Protein AF-F9P973-F1 (afdb_monomer_lite)

Organism: NCBI:txid1035184

Secondary structure (DSSP, 8-state):
----TT-EEEEEEEEE-SSS--S-SS-TT-------EEEEEEEE---

Sequence (47 aa):
MNEIPNMNYKGMKIWADQTAKLFPYGYPFSFVANQIHQYILVFRKEK

Radius of gyration: 17.22 Å; chains: 1; bounding box: 27×25×52 Å

Foldseek 3Di:
DPDDPQKAWDDKDKAFAPPDDCDPPPDPPDHDDDPRIDIDTDIDRDD

Structure (mmCIF, N/CA/C/O backbone):
data_AF-F9P973-F1
#
_entry.id   AF-F9P973-F1
#
loop_
_atom_site.group_PDB
_atom_site.id
_atom_site.type_symbol
_atom_site.label_atom_id
_atom_site.label_alt_id
_atom_site.label_comp_id
_atom_site.label_asym_id
_atom_site.label_entity_id
_atom_site.label_seq_id
_atom_site.pdbx_PDB_ins_code
_atom_site.Cartn_x
_atom_site.Cartn_y
_atom_site.Cartn_z
_atom_site.occupancy
_atom_site.B_iso_or_equiv
_atom_site.auth_seq_id
_atom_site.auth_comp_id
_atom_site.auth_asym_id
_atom_site.auth_atom_id
_atom_site.pdbx_PDB_model_num
ATOM 1 N N . MET A 1 1 ? -12.066 -17.914 9.612 1.00 47.81 1 MET A N 1
ATOM 2 C CA . MET A 1 1 ? -10.608 -17.961 9.348 1.00 47.81 1 MET A CA 1
ATOM 3 C C . MET A 1 1 ? -9.897 -16.602 9.464 1.00 47.81 1 MET A C 1
ATOM 5 O O . MET A 1 1 ? -8.684 -16.609 9.351 1.00 47.81 1 MET A O 1
ATOM 9 N N . ASN A 1 2 ? -10.568 -15.474 9.772 1.00 56.56 2 ASN A N 1
ATOM 10 C CA . ASN A 1 2 ? -9.935 -14.137 9.835 1.00 56.56 2 ASN A CA 1
ATOM 11 C C . ASN A 1 2 ? -10.191 -13.402 11.169 1.00 56.56 2 ASN A C 1
ATOM 13 O O . ASN A 1 2 ? -10.512 -12.217 11.173 1.00 56.56 2 ASN A O 1
ATOM 17 N N . GLU A 1 3 ? -10.087 -14.096 12.302 1.00 69.44 3 GLU A N 1
ATOM 18 C CA . GLU A 1 3 ? -10.269 -13.483 13.624 1.00 69.44 3 GLU A CA 1
ATOM 19 C C . GLU A 1 3 ? -8.955 -13.537 14.397 1.00 69.44 3 GLU A C 1
ATOM 21 O O . GLU A 1 3 ? -8.390 -14.610 14.611 1.00 69.44 3 GLU A O 1
ATOM 26 N N . ILE A 1 4 ? -8.446 -12.362 14.771 1.00 81.75 4 ILE A N 1
ATOM 27 C CA . ILE A 1 4 ? -7.258 -12.228 15.612 1.00 81.75 4 ILE A CA 1
ATOM 28 C C . ILE A 1 4 ? -7.746 -12.156 17.066 1.00 81.75 4 ILE A C 1
ATOM 30 O O . ILE A 1 4 ? -8.508 -11.242 17.396 1.00 81.75 4 ILE A O 1
ATOM 34 N N . PRO A 1 5 ? -7.328 -13.080 17.950 1.00 82.25 5 PRO A N 1
ATOM 35 C CA . PRO A 1 5 ? -7.752 -13.074 19.347 1.00 82.25 5 PRO A CA 1
ATOM 36 C C . PRO A 1 5 ? -7.456 -11.730 20.028 1.00 82.25 5 PRO A C 1
ATOM 38 O O . PRO A 1 5 ? -6.361 -11.187 19.890 1.00 82.25 5 PRO A O 1
ATOM 41 N N . ASN A 1 6 ? -8.421 -11.205 20.791 1.00 83.38 6 ASN A N 1
ATOM 42 C CA . ASN A 1 6 ? -8.341 -9.916 21.499 1.00 83.38 6 ASN A CA 1
ATOM 43 C C . ASN A 1 6 ? -8.163 -8.673 20.600 1.00 83.38 6 ASN A C 1
ATOM 45 O O . ASN A 1 6 ? -7.769 -7.607 21.089 1.00 83.38 6 ASN A O 1
ATOM 49 N N . MET A 1 7 ? -8.460 -8.774 19.302 1.00 84.69 7 MET A N 1
ATOM 50 C CA . MET A 1 7 ? -8.430 -7.644 18.376 1.00 84.69 7 MET A CA 1
ATOM 51 C C . MET A 1 7 ? -9.739 -7.555 17.595 1.00 84.69 7 MET A C 1
ATOM 53 O O . MET A 1 7 ? -10.117 -8.474 16.877 1.00 84.69 7 MET A O 1
ATOM 57 N N . ASN A 1 8 ? -10.422 -6.416 17.702 1.00 87.25 8 ASN A N 1
ATOM 58 C CA . ASN A 1 8 ? -11.647 -6.169 16.955 1.00 87.25 8 ASN A CA 1
ATOM 59 C C . ASN A 1 8 ? -11.321 -5.522 15.611 1.00 87.25 8 ASN A C 1
ATOM 61 O O . ASN A 1 8 ? -10.658 -4.480 15.553 1.00 87.25 8 ASN A O 1
ATOM 65 N N . TYR A 1 9 ? -11.816 -6.119 14.529 1.00 89.81 9 TYR A N 1
ATOM 66 C CA . TYR A 1 9 ? -11.734 -5.530 13.198 1.00 89.81 9 TYR A CA 1
ATOM 67 C C . TYR A 1 9 ? -12.548 -4.231 13.144 1.00 89.81 9 TYR A C 1
ATOM 69 O O . TYR A 1 9 ? -13.702 -4.191 13.572 1.00 89.81 9 TYR A O 1
ATOM 77 N N . LYS A 1 10 ? -11.939 -3.150 12.649 1.00 89.88 10 LYS A N 1
ATOM 78 C CA . LYS A 1 10 ? -12.592 -1.837 12.518 1.00 89.88 10 LYS A CA 1
ATOM 79 C C . LYS A 1 10 ? -12.858 -1.440 11.078 1.00 89.88 10 LYS A C 1
ATOM 81 O O . LYS A 1 10 ? -13.767 -0.655 10.834 1.00 89.88 10 LYS A O 1
ATOM 86 N N . GLY A 1 11 ? -12.092 -1.971 10.136 1.00 90.44 11 GLY A N 1
ATOM 87 C CA . GLY A 1 11 ? -12.287 -1.691 8.725 1.00 90.44 11 GLY A CA 1
ATOM 88 C C . GLY A 1 11 ? -11.036 -1.951 7.906 1.00 90.44 11 GLY A C 1
ATOM 89 O O . GLY A 1 11 ? -9.976 -2.295 8.430 1.00 90.44 11 GLY A O 1
ATOM 90 N N . MET A 1 12 ? -11.170 -1.743 6.605 1.00 93.25 12 MET A N 1
ATOM 91 C CA . MET A 1 12 ? -10.106 -1.909 5.629 1.00 93.25 12 MET A CA 1
ATOM 92 C C . MET A 1 12 ? -9.972 -0.622 4.831 1.00 93.25 12 MET A C 1
ATOM 94 O O . MET A 1 12 ? -10.970 -0.010 4.449 1.00 93.25 12 MET A O 1
ATOM 98 N N . LYS A 1 13 ? -8.732 -0.220 4.575 1.00 92.94 13 LYS A N 1
ATOM 99 C CA . LYS A 1 13 ? -8.405 0.862 3.650 1.00 92.94 13 LYS A CA 1
ATOM 100 C C . LYS A 1 13 ? -7.561 0.303 2.520 1.00 92.94 13 LYS A C 1
ATOM 102 O O . LYS A 1 13 ? -6.666 -0.504 2.753 1.00 92.94 13 LYS A O 1
ATOM 107 N N . ILE A 1 14 ? -7.856 0.747 1.307 1.00 91.69 14 ILE A N 1
ATOM 108 C CA . ILE A 1 14 ? -7.044 0.460 0.129 1.00 91.69 14 ILE A CA 1
ATOM 109 C C . ILE A 1 14 ? -6.174 1.688 -0.093 1.00 91.69 14 ILE A C 1
ATOM 111 O O . ILE A 1 14 ? -6.689 2.789 -0.285 1.00 91.69 14 ILE A O 1
ATOM 115 N N . TRP A 1 15 ? -4.863 1.503 -0.015 1.00 92.19 15 TRP A N 1
ATOM 116 C CA . TRP A 1 15 ? -3.895 2.538 -0.343 1.00 92.19 15 TRP A CA 1
ATOM 117 C C . TRP A 1 15 ? -3.408 2.310 -1.768 1.00 92.19 15 TRP A C 1
ATOM 119 O O . TRP A 1 15 ? -2.896 1.235 -2.064 1.00 92.19 15 TRP A O 1
ATOM 129 N N . ALA A 1 16 ? -3.539 3.317 -2.630 1.00 89.69 16 ALA A N 1
ATOM 130 C CA . ALA A 1 16 ? -2.952 3.318 -3.966 1.00 89.69 16 ALA A CA 1
ATOM 131 C C . ALA A 1 16 ? -1.709 4.215 -3.980 1.00 89.69 16 ALA A C 1
ATOM 133 O O . ALA A 1 16 ? -1.816 5.427 -3.775 1.00 89.69 16 ALA A O 1
ATOM 134 N N . ASP A 1 17 ? -0.533 3.626 -4.188 1.00 85.56 17 ASP A N 1
ATOM 135 C CA . ASP A 1 17 ? 0.712 4.376 -4.335 1.00 85.56 17 ASP A CA 1
ATOM 136 C C . ASP A 1 17 ? 0.808 4.964 -5.749 1.00 85.56 17 ASP A C 1
ATOM 138 O O . ASP A 1 17 ? 0.953 4.248 -6.740 1.00 85.56 17 ASP A O 1
ATOM 142 N N . GLN A 1 18 ? 0.716 6.291 -5.836 1.00 83.12 18 GLN A N 1
ATOM 143 C CA . GLN A 1 18 ? 0.792 7.031 -7.098 1.00 83.12 18 GLN A CA 1
ATOM 144 C C . GLN A 1 18 ? 2.233 7.321 -7.533 1.00 83.12 18 GLN A C 1
ATOM 146 O O . GLN A 1 18 ? 2.457 7.796 -8.644 1.00 83.12 18 GLN A O 1
ATOM 151 N N . THR A 1 19 ? 3.217 7.062 -6.669 1.00 83.69 19 THR A N 1
ATOM 152 C CA . THR A 1 19 ? 4.637 7.306 -6.962 1.00 83.69 19 THR A CA 1
ATOM 153 C C . THR A 1 19 ? 5.309 6.116 -7.644 1.00 83.69 19 THR A C 1
ATOM 155 O O . THR A 1 19 ? 6.422 6.241 -8.165 1.00 83.69 19 THR A O 1
ATOM 158 N N . ALA A 1 20 ? 4.622 4.969 -7.685 1.00 76.44 20 ALA A N 1
ATOM 159 C CA . ALA A 1 20 ? 5.098 3.764 -8.332 1.00 76.44 20 ALA A CA 1
ATOM 160 C C . ALA A 1 20 ? 5.424 4.042 -9.806 1.00 76.44 20 ALA A C 1
ATOM 162 O O . ALA A 1 20 ? 4.571 4.443 -10.601 1.00 76.44 20 ALA A O 1
ATOM 163 N N . LYS A 1 21 ? 6.681 3.806 -10.192 1.00 73.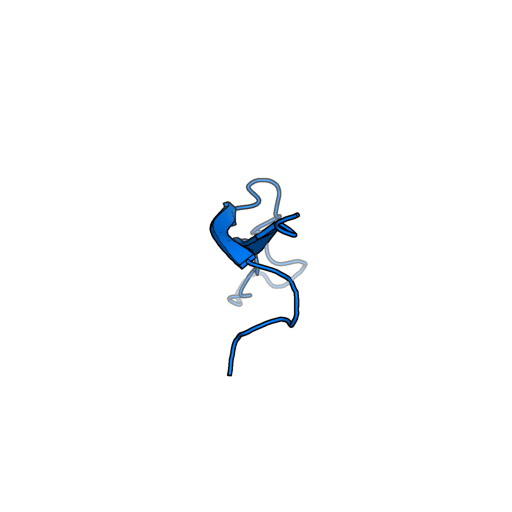31 21 LYS A N 1
ATOM 164 C CA . LYS A 1 21 ? 7.087 3.895 -11.595 1.00 73.31 21 LYS A CA 1
ATOM 165 C C . LYS A 1 21 ? 6.396 2.775 -12.366 1.00 73.31 21 LYS A C 1
ATOM 167 O O . LYS A 1 21 ? 6.757 1.609 -12.256 1.00 73.31 21 LYS A O 1
ATOM 172 N N . LEU A 1 22 ? 5.394 3.152 -13.155 1.00 71.88 22 LEU A N 1
ATOM 173 C CA . LEU A 1 22 ? 4.677 2.254 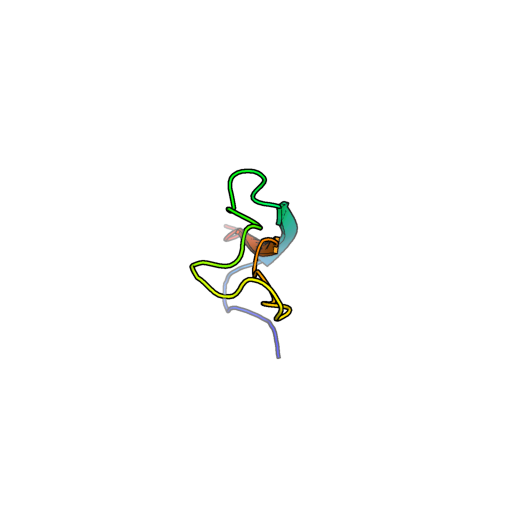-14.066 1.00 71.88 22 LEU A CA 1
ATOM 174 C C . LEU A 1 22 ? 5.498 1.914 -15.319 1.00 71.88 22 LEU A C 1
ATOM 176 O O . LEU A 1 22 ? 5.089 1.081 -16.121 1.00 71.88 22 LEU A O 1
ATOM 180 N N . PHE A 1 23 ? 6.655 2.556 -15.493 1.00 70.38 23 PHE A N 1
ATOM 181 C CA . PHE A 1 23 ? 7.553 2.269 -16.599 1.00 70.38 23 PHE A CA 1
ATOM 182 C C . PHE A 1 23 ? 8.297 0.951 -16.356 1.00 70.38 23 PHE A C 1
ATOM 184 O O . PHE A 1 23 ? 8.895 0.781 -15.289 1.00 70.38 23 PHE A O 1
ATOM 191 N N . PRO A 1 24 ? 8.306 0.030 -17.333 1.00 66.44 24 PRO A N 1
ATOM 192 C CA . PRO A 1 24 ? 9.053 -1.208 -17.212 1.00 66.44 24 PRO A CA 1
ATOM 193 C C . PRO A 1 24 ? 10.550 -0.896 -17.139 1.00 66.44 24 PRO A C 1
ATOM 195 O O . PRO A 1 24 ? 11.113 -0.252 -18.026 1.00 66.44 24 PRO A O 1
ATOM 198 N N . TYR A 1 25 ? 11.210 -1.363 -16.080 1.00 66.69 25 TYR A N 1
ATOM 199 C CA . TYR A 1 25 ? 12.661 -1.275 -15.924 1.00 66.69 25 TYR A CA 1
ATOM 200 C C . TYR A 1 25 ? 13.358 -2.156 -16.976 1.00 66.69 25 TYR A C 1
ATOM 202 O O . TYR A 1 25 ? 13.678 -3.312 -16.716 1.00 66.69 25 TYR A O 1
ATOM 210 N N . GLY A 1 26 ? 13.568 -1.622 -18.181 1.00 68.75 26 GLY A N 1
ATOM 211 C CA . GLY A 1 26 ? 14.351 -2.272 -19.239 1.00 68.75 26 GLY A CA 1
ATOM 212 C C . GLY A 1 26 ? 13.591 -3.232 -20.164 1.00 68.75 26 GLY A C 1
ATOM 213 O O . GLY A 1 26 ? 14.233 -3.878 -20.986 1.00 68.75 26 GLY A O 1
ATOM 214 N N . TYR A 1 27 ? 12.255 -3.307 -20.092 1.00 72.75 27 TYR A N 1
ATOM 215 C CA . TYR A 1 27 ? 11.434 -4.153 -20.977 1.00 72.75 27 TYR A CA 1
ATOM 216 C C . TYR A 1 27 ? 10.527 -3.310 -21.891 1.00 72.75 27 TYR A C 1
ATOM 218 O O . TYR A 1 27 ? 9.384 -3.036 -21.533 1.00 72.75 27 TYR A O 1
ATOM 226 N N . PRO A 1 28 ? 11.002 -2.891 -23.077 1.00 70.00 28 PRO A N 1
ATOM 227 C CA . PRO A 1 28 ? 10.276 -1.951 -23.939 1.00 70.00 28 PRO A CA 1
ATOM 228 C C . PRO A 1 28 ? 8.974 -2.500 -24.547 1.00 70.00 28 PRO A C 1
ATOM 230 O O . PRO A 1 28 ? 8.115 -1.713 -24.929 1.00 70.00 28 PRO A O 1
ATOM 233 N N . PHE A 1 29 ? 8.801 -3.825 -24.626 1.00 78.31 29 PHE A N 1
ATOM 234 C CA . PHE A 1 29 ? 7.656 -4.460 -25.301 1.00 78.31 29 PHE A CA 1
ATOM 235 C C . PHE A 1 29 ? 6.940 -5.523 -24.454 1.00 78.31 29 PHE A C 1
ATOM 237 O O . PHE A 1 29 ? 6.212 -6.352 -24.995 1.00 78.31 29 PHE A O 1
ATOM 244 N N . SER A 1 30 ? 7.146 -5.549 -23.134 1.00 74.75 30 SER A N 1
ATOM 245 C CA . SER A 1 30 ? 6.486 -6.525 -22.255 1.00 74.75 30 SER A CA 1
ATOM 246 C C . SER A 1 30 ? 5.691 -5.847 -21.152 1.00 74.75 30 SER A C 1
ATOM 248 O O . SER A 1 30 ? 6.156 -4.910 -20.507 1.00 74.75 30 SER A O 1
ATOM 250 N N . PHE A 1 31 ? 4.482 -6.359 -20.928 1.00 79.62 31 PHE A N 1
ATOM 251 C CA . PHE A 1 31 ? 3.663 -5.979 -19.790 1.00 79.62 31 PHE A CA 1
ATOM 252 C C . PHE A 1 31 ? 4.298 -6.502 -18.499 1.00 79.62 31 PHE A C 1
ATOM 254 O O . PHE A 1 31 ? 4.579 -7.694 -18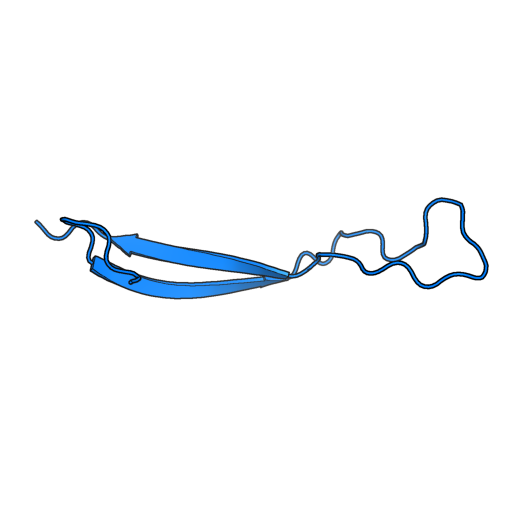.376 1.00 79.62 31 PHE A O 1
ATOM 261 N N . VAL A 1 32 ? 4.481 -5.610 -17.528 1.00 75.19 32 VAL A N 1
ATOM 262 C CA . VAL A 1 32 ? 4.928 -5.950 -16.177 1.00 75.19 32 VAL A CA 1
ATOM 263 C C . VAL A 1 32 ? 3.859 -5.466 -15.209 1.00 75.19 32 VAL A C 1
ATOM 265 O O . VAL A 1 32 ? 3.604 -4.267 -15.102 1.00 75.19 32 VAL A O 1
ATOM 268 N N . ALA A 1 33 ? 3.207 -6.399 -14.517 1.00 80.25 33 ALA A N 1
ATOM 269 C CA . ALA A 1 33 ? 2.227 -6.052 -13.500 1.00 80.25 33 ALA A CA 1
ATOM 270 C C . ALA A 1 33 ? 2.917 -5.334 -12.330 1.00 80.25 33 ALA A C 1
ATOM 272 O O . ALA A 1 33 ? 3.922 -5.816 -11.808 1.00 80.25 33 ALA A O 1
ATOM 273 N N . ASN A 1 34 ? 2.357 -4.204 -11.898 1.00 79.25 34 ASN A N 1
ATOM 274 C CA . ASN A 1 34 ? 2.847 -3.455 -10.746 1.00 79.25 34 ASN A CA 1
ATOM 275 C C . ASN A 1 34 ? 1.863 -3.588 -9.571 1.00 79.25 34 ASN A C 1
ATOM 277 O O . ASN A 1 34 ? 0.650 -3.447 -9.738 1.00 79.25 34 ASN A O 1
ATOM 281 N N . GLN A 1 35 ? 2.388 -3.874 -8.381 1.00 82.50 35 GLN A N 1
ATOM 282 C CA . GLN A 1 35 ? 1.622 -3.932 -7.139 1.00 82.50 35 GLN A CA 1
ATOM 283 C C . GLN A 1 35 ? 1.539 -2.524 -6.538 1.00 82.50 35 GLN A C 1
ATOM 285 O O . GLN A 1 35 ? 2.320 -2.161 -5.666 1.00 82.50 35 GLN A O 1
ATOM 290 N N . ILE A 1 36 ? 0.592 -1.723 -7.028 1.00 88.50 36 ILE A N 1
ATOM 291 C CA . ILE A 1 36 ? 0.404 -0.331 -6.577 1.00 88.50 36 ILE A CA 1
ATOM 292 C C . ILE A 1 36 ? -0.668 -0.185 -5.487 1.00 88.50 36 ILE A C 1
ATOM 294 O O . ILE A 1 36 ? -0.766 0.861 -4.854 1.00 88.50 36 ILE A O 1
ATOM 298 N N . HIS A 1 37 ? -1.493 -1.218 -5.283 1.00 91.06 37 HIS A N 1
ATOM 299 C CA . HIS A 1 37 ? -2.577 -1.218 -4.303 1.00 91.06 37 HIS A CA 1
ATOM 300 C C . HIS A 1 37 ? -2.213 -2.092 -3.106 1.00 91.06 37 HIS A C 1
ATOM 302 O O . HIS A 1 37 ? -1.976 -3.289 -3.260 1.00 91.06 37 HIS A O 1
ATOM 308 N N . GLN A 1 38 ? -2.234 -1.510 -1.911 1.00 90.94 38 GLN A N 1
ATOM 309 C CA . GLN A 1 38 ? -2.027 -2.222 -0.658 1.00 90.94 38 GLN A CA 1
ATOM 310 C C . GLN A 1 38 ? -3.315 -2.245 0.164 1.00 90.94 38 GLN A C 1
ATOM 312 O O . GLN A 1 38 ? -3.936 -1.212 0.425 1.00 90.94 38 GLN A O 1
ATOM 317 N N . TYR A 1 39 ? -3.695 -3.441 0.607 1.00 93.50 39 TYR A N 1
ATOM 318 C CA . TYR A 1 39 ? -4.793 -3.630 1.546 1.00 93.50 39 TYR A CA 1
ATOM 319 C C . TYR A 1 39 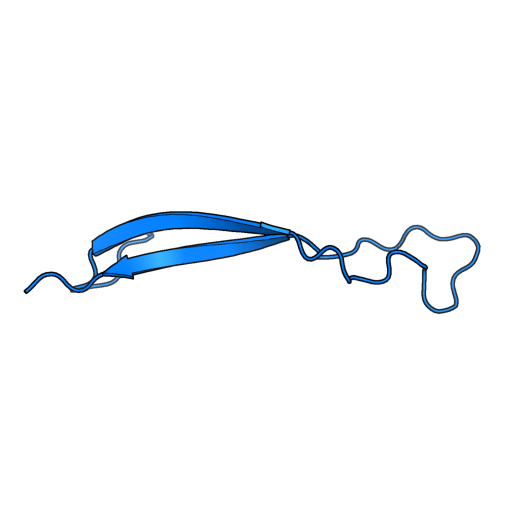? -4.279 -3.446 2.971 1.00 93.50 39 TYR A C 1
ATOM 321 O O . TYR A 1 39 ? -3.406 -4.180 3.433 1.00 93.50 39 TYR A O 1
ATOM 329 N N . ILE A 1 40 ? -4.828 -2.460 3.673 1.00 92.62 40 ILE A N 1
ATOM 330 C CA . ILE A 1 40 ? -4.484 -2.154 5.058 1.00 92.62 40 ILE A CA 1
ATOM 331 C C . ILE A 1 40 ? -5.696 -2.49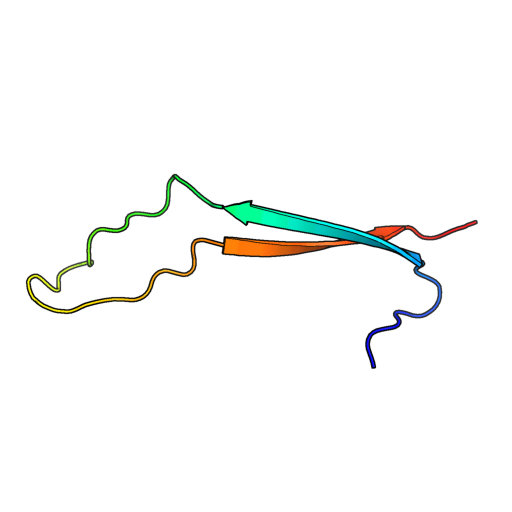0 5.918 1.00 92.62 40 ILE A C 1
ATOM 333 O O . ILE A 1 40 ? -6.723 -1.810 5.869 1.00 92.62 40 ILE A O 1
ATOM 337 N N . LEU A 1 41 ? -5.571 -3.549 6.711 1.00 92.56 41 LEU A N 1
ATOM 338 C CA . LEU A 1 41 ? -6.580 -3.954 7.682 1.00 92.56 41 LEU A CA 1
ATOM 339 C C . LEU A 1 41 ? -6.331 -3.217 8.999 1.00 92.56 41 LEU A C 1
ATOM 341 O O . LEU A 1 41 ? -5.228 -3.254 9.545 1.00 92.56 41 LEU A O 1
ATOM 345 N N . VAL A 1 42 ? -7.356 -2.543 9.512 1.00 90.94 42 VAL A N 1
ATOM 346 C CA . VAL A 1 42 ? -7.283 -1.792 10.766 1.00 90.94 42 VAL A CA 1
ATOM 347 C C . VAL A 1 42 ? -8.007 -2.573 11.849 1.00 90.94 42 VAL A C 1
ATOM 349 O O . VAL A 1 42 ? -9.217 -2.806 11.778 1.00 90.94 42 VAL A O 1
ATOM 352 N N . PHE A 1 43 ? -7.258 -2.929 12.884 1.00 91.44 43 PHE A N 1
ATOM 353 C CA . PHE A 1 43 ? -7.769 -3.601 14.066 1.00 91.44 43 PHE A CA 1
ATOM 354 C C . PHE A 1 43 ? -7.542 -2.726 15.294 1.00 91.44 43 PHE A C 1
ATOM 356 O O . PHE A 1 43 ? -6.540 -2.017 15.401 1.00 91.44 43 PHE A O 1
ATOM 363 N N . ARG A 1 44 ? -8.472 -2.784 16.242 1.00 87.69 44 ARG A N 1
ATOM 364 C CA . ARG A 1 44 ? -8.371 -2.086 17.5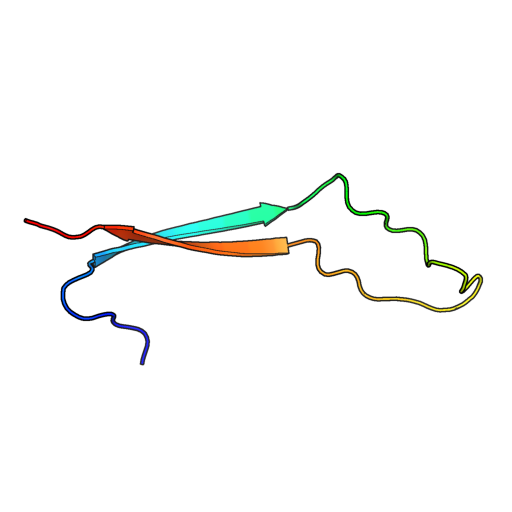22 1.00 87.69 44 ARG A CA 1
ATOM 365 C C . ARG A 1 44 ? -8.575 -3.088 18.644 1.00 87.69 44 ARG A C 1
ATOM 367 O O . ARG A 1 44 ? -9.557 -3.824 18.650 1.00 87.69 44 ARG A O 1
ATOM 374 N N . LYS A 1 45 ? -7.675 -3.067 19.623 1.00 88.62 45 LYS A N 1
ATOM 375 C CA . LYS A 1 45 ? -7.904 -3.737 20.900 1.00 88.62 45 LYS A CA 1
ATOM 376 C C . LYS A 1 45 ? -9.011 -2.984 21.637 1.00 88.62 45 LYS A C 1
ATOM 378 O O . LYS A 1 45 ? -8.886 -1.779 21.874 1.00 88.62 45 LYS A O 1
ATOM 383 N N . GLU A 1 46 ? -10.114 -3.663 21.919 1.00 78.19 46 GLU A N 1
ATOM 384 C CA . GLU A 1 46 ? -11.102 -3.133 22.857 1.00 78.19 46 GLU A CA 1
ATOM 385 C C . GLU A 1 46 ? -10.654 -3.455 24.279 1.00 78.19 46 GLU A C 1
ATOM 387 O O . GLU A 1 46 ? -9.867 -4.379 24.492 1.00 78.19 46 GLU A O 1
ATOM 392 N N . LYS A 1 47 ? -11.019 -2.563 25.195 1.00 64.00 47 LYS A N 1
ATOM 393 C CA . LYS A 1 47 ? -10.547 -2.574 26.573 1.00 64.00 47 LYS A CA 1
ATOM 394 C C . LYS A 1 47 ? -11.158 -3.741 27.334 1.00 64.00 47 LYS A C 1
ATOM 396 O O . LYS A 1 47 ? -12.356 -3.995 27.096 1.00 64.00 47 LYS A O 1
#

pLDDT: mean 81.11, std 10.5, range [47.81, 93.5]